Protein AF-A0A0C7NY82-F1 (afdb_monomer_lite)

Radius of gyration: 12.97 Å; chains: 1; bounding box: 32×24×36 Å

Structure (mmCIF, N/CA/C/O backbone):
data_AF-A0A0C7NY82-F1
#
_entry.id   AF-A0A0C7NY82-F1
#
loop_
_atom_site.group_PDB
_atom_site.id
_atom_site.type_symbol
_atom_site.label_atom_id
_atom_site.label_alt_id
_atom_site.label_comp_id
_atom_site.label_asym_id
_atom_site.label_entity_id
_atom_site.label_seq_id
_atom_site.pdbx_PDB_ins_code
_atom_site.Cartn_x
_atom_site.Cartn_y
_atom_site.Cartn_z
_atom_site.occupancy
_atom_site.B_iso_or_equiv
_atom_site.auth_seq_id
_atom_site.auth_comp_id
_atom_site.auth_asym_id
_atom_site.auth_atom_id
_atom_site.pdbx_PDB_model_num
ATOM 1 N N . MET A 1 1 ? -21.921 4.339 9.727 1.00 58.81 1 MET A N 1
ATOM 2 C CA . MET A 1 1 ? -21.165 3.070 9.662 1.00 58.81 1 MET A CA 1
ATOM 3 C C . MET A 1 1 ? -19.691 3.406 9.607 1.00 58.81 1 MET A C 1
ATOM 5 O O . MET A 1 1 ? -19.340 4.354 8.915 1.00 58.81 1 MET A O 1
ATOM 9 N N . GLN A 1 2 ? -18.862 2.683 10.353 1.00 75.88 2 GLN A N 1
ATOM 10 C CA . GLN A 1 2 ? -17.412 2.774 10.215 1.00 75.88 2 GLN A CA 1
ATOM 11 C C . GLN A 1 2 ? -17.014 1.876 9.037 1.00 75.88 2 GLN A C 1
ATOM 13 O O . GLN A 1 2 ? -17.466 0.736 8.969 1.00 75.88 2 GLN A O 1
ATOM 18 N N . VAL A 1 3 ? -16.302 2.430 8.055 1.00 84.56 3 VAL A N 1
ATOM 19 C CA . VAL A 1 3 ? -15.931 1.721 6.822 1.00 84.56 3 VAL A CA 1
ATOM 20 C C . VAL A 1 3 ? -14.462 1.323 6.942 1.00 84.56 3 VAL A C 1
ATOM 22 O O . VAL A 1 3 ? -13.640 2.226 7.127 1.00 84.56 3 VAL A O 1
ATOM 25 N N . PRO A 1 4 ? -14.124 0.023 6.854 1.00 91.19 4 PRO A N 1
ATOM 26 C CA . PRO A 1 4 ? -12.737 -0.415 6.827 1.00 91.19 4 PRO A CA 1
ATOM 27 C C . PRO A 1 4 ? -11.981 0.221 5.662 1.00 91.19 4 PRO A C 1
ATOM 29 O O . PRO A 1 4 ? -12.502 0.307 4.549 1.00 91.19 4 PRO A O 1
ATOM 32 N N . LEU A 1 5 ? -10.745 0.649 5.911 1.00 92.88 5 LEU A N 1
ATOM 33 C CA . LEU A 1 5 ? -9.885 1.308 4.937 1.00 92.88 5 LEU A CA 1
ATOM 34 C C . LEU A 1 5 ? -8.533 0.599 4.839 1.00 92.88 5 LEU A C 1
ATOM 36 O O . LEU A 1 5 ? -7.898 0.298 5.849 1.00 92.88 5 LEU A O 1
ATOM 40 N N . LEU A 1 6 ? -8.082 0.403 3.605 1.00 95.06 6 LEU A N 1
ATOM 41 C CA . LEU A 1 6 ? -6.727 -0.011 3.270 1.00 95.06 6 LEU A CA 1
ATOM 42 C C . LEU A 1 6 ? -6.043 1.117 2.498 1.00 95.06 6 LEU A C 1
ATOM 44 O O . LEU A 1 6 ? -6.615 1.646 1.544 1.00 95.06 6 LEU A O 1
ATOM 48 N N . ILE A 1 7 ? -4.820 1.465 2.890 1.00 95.25 7 ILE A N 1
ATOM 49 C CA . ILE A 1 7 ? -3.927 2.332 2.116 1.00 95.25 7 ILE A CA 1
ATOM 50 C C . ILE A 1 7 ? -2.707 1.508 1.709 1.00 95.25 7 ILE A C 1
ATOM 52 O O . ILE A 1 7 ? -2.061 0.906 2.563 1.00 95.25 7 ILE A O 1
ATOM 56 N N . ILE A 1 8 ? -2.382 1.502 0.418 1.00 96.81 8 ILE A N 1
ATOM 57 C CA . ILE A 1 8 ? -1.176 0.870 -0.130 1.00 96.81 8 ILE A CA 1
ATOM 58 C C . ILE A 1 8 ? -0.324 1.968 -0.760 1.00 96.81 8 ILE A C 1
ATOM 60 O O . ILE A 1 8 ? -0.841 2.769 -1.537 1.00 96.81 8 ILE A O 1
ATOM 64 N N . ASN A 1 9 ? 0.967 2.012 -0.441 1.00 96.81 9 ASN A N 1
ATOM 65 C CA . ASN A 1 9 ? 1.891 2.980 -1.030 1.00 96.81 9 ASN A CA 1
ATOM 66 C C . ASN A 1 9 ? 3.267 2.342 -1.269 1.00 96.81 9 ASN A C 1
ATOM 68 O O . ASN A 1 9 ? 3.712 1.494 -0.498 1.00 96.81 9 ASN A O 1
ATOM 72 N N . GLY A 1 10 ? 3.924 2.705 -2.368 1.00 97.12 10 GLY A N 1
ATOM 73 C CA . GLY A 1 10 ? 5.242 2.184 -2.713 1.00 97.12 10 GLY A CA 1
ATOM 74 C C . GLY A 1 10 ? 6.369 2.997 -2.075 1.00 97.12 10 GLY A C 1
ATOM 75 O O . GLY A 1 10 ? 6.270 4.219 -1.981 1.00 97.12 10 GLY A O 1
ATOM 76 N N . THR A 1 11 ? 7.457 2.344 -1.654 1.00 96.81 11 THR A N 1
ATOM 77 C CA . THR A 1 11 ? 8.583 3.040 -0.996 1.00 96.81 11 THR A CA 1
ATOM 78 C C . THR A 1 11 ? 9.444 3.881 -1.942 1.00 96.81 11 THR A C 1
ATOM 80 O O . THR A 1 11 ? 10.260 4.675 -1.483 1.00 96.81 11 THR A O 1
ATOM 83 N N . GLN A 1 12 ? 9.247 3.756 -3.257 1.00 96.50 12 GLN A N 1
ATOM 84 C CA . GLN A 1 12 ? 9.914 4.553 -4.293 1.00 96.50 12 GLN A CA 1
ATOM 85 C C . GLN A 1 12 ? 8.935 5.480 -5.034 1.00 96.50 12 GLN A C 1
ATOM 87 O O . GLN A 1 12 ? 9.230 5.956 -6.133 1.00 96.50 12 GLN A O 1
ATOM 92 N N . ASP A 1 13 ? 7.754 5.743 -4.465 1.00 95.94 13 ASP A N 1
ATOM 93 C CA . ASP A 1 13 ? 6.821 6.716 -5.024 1.00 95.94 13 ASP A CA 1
ATOM 94 C C . ASP A 1 13 ? 7.365 8.147 -4.865 1.00 95.94 13 ASP A C 1
ATOM 96 O O . ASP A 1 13 ? 7.346 8.736 -3.789 1.00 95.94 13 ASP A O 1
ATOM 100 N N . LEU A 1 14 ? 7.834 8.729 -5.970 1.00 93.50 14 LEU A N 1
ATOM 101 C CA . LEU A 1 14 ? 8.333 10.106 -5.999 1.00 93.50 14 LEU A CA 1
ATOM 102 C C . LEU A 1 14 ? 7.221 11.157 -6.149 1.00 93.50 14 LEU A C 1
ATOM 104 O O . LEU A 1 14 ? 7.462 12.338 -5.902 1.00 93.50 14 LEU A O 1
ATOM 108 N N . LYS A 1 15 ? 6.019 10.759 -6.584 1.00 95.19 15 LYS A N 1
ATOM 109 C CA . LYS A 1 15 ? 4.867 11.661 -6.754 1.00 95.19 15 LYS A CA 1
ATOM 110 C C . LYS A 1 15 ? 4.082 11.798 -5.450 1.00 95.19 15 LYS A C 1
ATOM 112 O O . LYS A 1 15 ? 3.528 12.858 -5.171 1.00 95.19 15 LYS A O 1
ATOM 117 N N . THR A 1 16 ? 4.010 10.737 -4.656 1.00 93.44 16 THR A N 1
ATOM 118 C CA . THR A 1 16 ? 3.384 10.710 -3.330 1.00 93.44 16 THR A CA 1
ATOM 119 C C . THR A 1 16 ? 4.284 9.930 -2.363 1.00 93.44 16 THR A C 1
ATOM 121 O O . THR A 1 16 ? 4.050 8.745 -2.129 1.00 93.44 16 THR A O 1
ATOM 124 N N . PRO A 1 17 ? 5.327 10.587 -1.814 1.00 95.31 17 PRO A N 1
ATOM 125 C CA . PRO A 1 17 ? 6.310 9.937 -0.948 1.00 95.31 17 PRO A CA 1
ATOM 126 C C . PRO A 1 17 ? 5.689 9.318 0.304 1.00 95.31 17 PRO A C 1
ATOM 128 O O . PRO A 1 17 ? 4.949 9.983 1.040 1.00 95.31 17 PRO A O 1
ATOM 131 N N . TYR A 1 18 ? 6.029 8.057 0.572 1.00 95.62 18 TYR A N 1
ATOM 132 C CA . TYR A 1 18 ? 5.461 7.295 1.686 1.00 95.62 18 TYR A CA 1
ATOM 133 C C . TYR A 1 18 ? 5.862 7.851 3.058 1.00 95.62 18 TYR A C 1
ATOM 135 O O . TYR A 1 18 ? 5.139 7.666 4.039 1.00 95.62 18 TYR A O 1
ATOM 143 N N . GLU A 1 19 ? 6.973 8.582 3.148 1.00 95.50 19 GLU A N 1
ATOM 144 C CA . GLU A 1 19 ? 7.419 9.249 4.369 1.00 95.50 19 GLU A CA 1
ATOM 145 C C . GLU A 1 19 ? 6.376 10.250 4.878 1.00 95.50 19 GLU A C 1
ATOM 147 O O . GLU A 1 19 ? 6.128 10.317 6.082 1.00 95.50 19 GLU A O 1
ATOM 152 N N . LEU A 1 20 ? 5.691 10.958 3.972 1.00 94.12 20 LEU A N 1
ATOM 153 C CA . LEU A 1 20 ? 4.632 11.906 4.335 1.00 94.12 20 LEU A CA 1
ATOM 154 C C . LEU A 1 20 ? 3.428 11.194 4.965 1.00 94.12 20 LEU A C 1
ATOM 156 O O . LEU A 1 20 ? 2.810 11.710 5.899 1.00 94.12 20 LEU A O 1
ATOM 160 N N . LEU A 1 21 ? 3.100 9.993 4.481 1.00 93.94 21 LEU A N 1
ATOM 161 C CA . LEU A 1 21 ? 2.067 9.150 5.080 1.00 93.94 21 LEU A CA 1
ATOM 162 C C . LEU A 1 21 ? 2.513 8.635 6.455 1.00 93.94 21 LEU A C 1
ATOM 164 O O . LEU A 1 21 ? 1.749 8.700 7.423 1.00 93.94 21 LEU A O 1
ATOM 168 N N . LYS A 1 22 ? 3.771 8.203 6.560 1.00 93.81 22 LYS A N 1
ATOM 169 C CA . LYS A 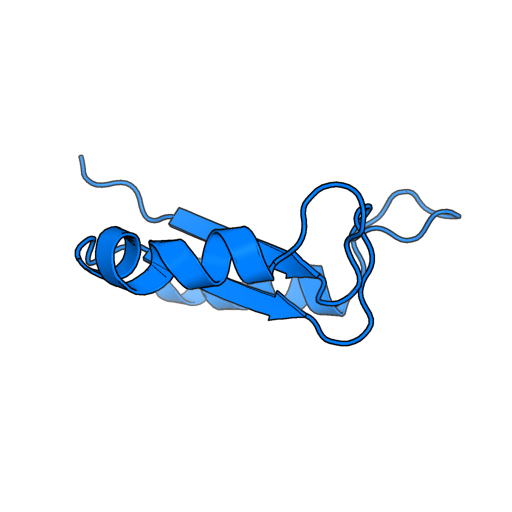1 22 ? 4.383 7.690 7.791 1.00 93.81 22 LYS A CA 1
ATOM 170 C C . LYS A 1 22 ? 4.398 8.727 8.915 1.00 93.81 22 LYS A C 1
ATOM 172 O O . LYS A 1 22 ? 4.098 8.395 10.061 1.00 93.81 22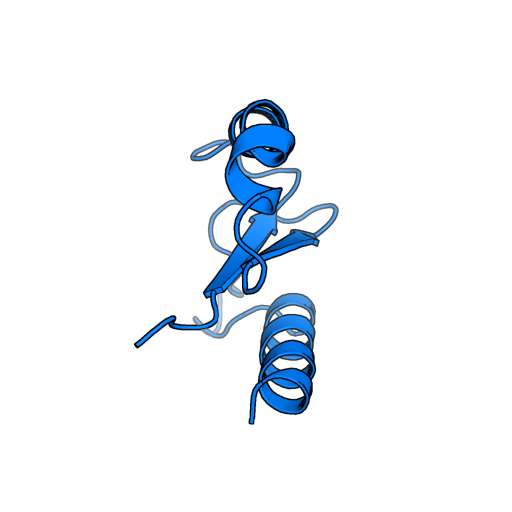 LYS A O 1
ATOM 177 N N . GLU A 1 23 ? 4.646 9.999 8.604 1.00 94.25 23 GLU A N 1
ATOM 178 C CA . GLU A 1 23 ? 4.555 11.107 9.570 1.00 94.25 23 GLU A CA 1
ATOM 179 C C . GLU A 1 23 ? 3.155 11.257 10.188 1.00 94.25 23 GLU A C 1
ATOM 181 O O . GLU A 1 23 ? 3.011 11.683 11.339 1.00 94.25 23 GLU A O 1
ATOM 186 N N . LYS A 1 24 ? 2.103 10.905 9.441 1.00 90.88 24 LYS A N 1
ATOM 187 C CA . LYS A 1 24 ? 0.703 10.987 9.890 1.00 90.88 24 LYS A CA 1
ATOM 188 C C . LYS A 1 24 ? 0.177 9.678 10.469 1.00 90.88 24 LYS A C 1
ATOM 190 O O . LYS A 1 24 ? -0.902 9.670 11.063 1.00 90.88 24 LYS A O 1
ATOM 195 N N . GLU A 1 25 ? 0.927 8.587 10.360 1.00 90.12 25 GLU A N 1
ATOM 196 C CA . GLU A 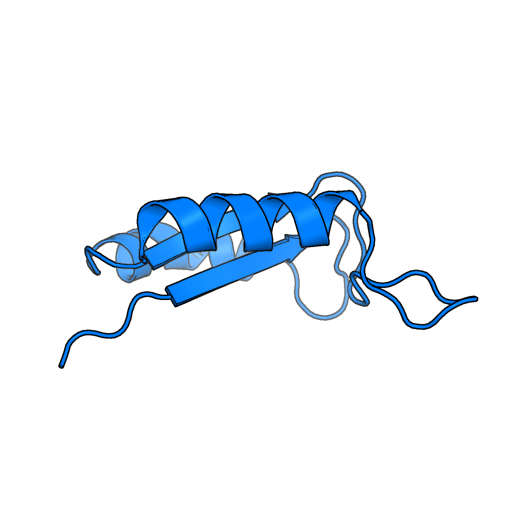1 25 ? 0.483 7.235 10.699 1.00 90.12 25 GLU A CA 1
ATOM 197 C C . GLU A 1 25 ? -0.016 7.117 12.147 1.00 90.12 25 GLU A C 1
ATOM 199 O O . GLU A 1 25 ? -1.064 6.523 12.386 1.00 90.12 25 GLU A O 1
ATOM 204 N N . ASN A 1 26 ? 0.642 7.773 13.109 1.00 83.69 26 ASN A N 1
ATOM 205 C CA . ASN A 1 26 ? 0.207 7.780 14.514 1.00 83.69 26 ASN A CA 1
ATOM 206 C C . ASN A 1 26 ? -1.158 8.456 14.731 1.00 83.69 26 ASN A C 1
ATOM 208 O O . ASN A 1 26 ? -1.902 8.068 15.629 1.00 83.69 26 ASN A O 1
ATOM 212 N N . GLN A 1 27 ? -1.495 9.466 13.925 1.00 86.69 27 GLN A N 1
ATOM 213 C CA . GLN A 1 27 ? -2.801 10.134 13.970 1.00 86.69 27 GLN A CA 1
ATOM 214 C C . GLN A 1 27 ? -3.862 9.279 13.268 1.00 86.69 27 GLN A C 1
ATOM 216 O O . GLN A 1 27 ? -5.003 9.190 13.715 1.00 86.69 27 GLN A O 1
ATOM 221 N N . LEU A 1 28 ? -3.469 8.613 12.182 1.00 84.94 28 LEU A N 1
ATOM 222 C CA . LEU A 1 28 ? -4.342 7.788 11.357 1.00 84.94 28 LEU A CA 1
ATOM 223 C C . LEU A 1 28 ? -4.711 6.456 12.034 1.00 84.94 28 LEU A C 1
ATOM 225 O O . LEU A 1 28 ? -5.883 6.082 12.022 1.00 84.94 28 LEU A O 1
ATOM 229 N N . LYS A 1 29 ? -3.758 5.785 12.693 1.00 77.94 29 LYS A N 1
ATOM 230 C CA . LYS A 1 29 ? -3.947 4.503 13.404 1.00 77.94 29 LYS A CA 1
ATOM 231 C C . LYS A 1 29 ? -4.848 4.578 14.635 1.00 77.94 29 LYS A C 1
ATOM 233 O O . LYS A 1 29 ? -5.250 3.546 15.162 1.00 77.94 29 LYS A O 1
ATOM 238 N N . GLN A 1 30 ? -5.215 5.776 15.091 1.00 76.62 30 GLN A N 1
ATOM 239 C CA . GLN A 1 30 ? -6.270 5.928 16.101 1.00 76.62 30 GLN A CA 1
ATOM 240 C C . GLN A 1 30 ? -7.633 5.441 15.574 1.00 76.62 30 GLN A C 1
ATOM 242 O O . GLN A 1 30 ? -8.535 5.141 16.359 1.00 76.62 30 GLN A O 1
ATOM 247 N N . LYS A 1 31 ? -7.785 5.319 14.248 1.00 73.69 31 LYS A N 1
ATOM 248 C CA . LYS A 1 31 ? -8.925 4.669 13.602 1.00 73.69 31 LYS A CA 1
ATOM 249 C C . LYS A 1 31 ? -8.726 3.152 13.633 1.00 73.69 31 LYS A C 1
ATOM 251 O O . LYS A 1 31 ? -7.805 2.642 13.007 1.00 73.69 31 LYS A O 1
ATOM 256 N N . LYS A 1 32 ? -9.616 2.438 14.331 1.00 73.44 32 LYS A N 1
ATOM 257 C CA . LYS A 1 32 ? -9.542 0.972 14.494 1.00 73.44 32 LYS A CA 1
ATOM 258 C C . LYS A 1 32 ? -9.603 0.184 13.181 1.00 73.44 32 LYS A C 1
ATOM 260 O O . LYS A 1 32 ? -9.071 -0.915 13.133 1.00 73.44 32 LYS A O 1
ATOM 265 N N . ASP A 1 33 ? -10.193 0.757 12.133 1.00 86.75 33 ASP A N 1
ATOM 266 C CA . ASP A 1 33 ? -10.448 0.053 10.871 1.00 86.75 33 ASP A CA 1
ATOM 267 C C . ASP A 1 33 ? -9.547 0.556 9.735 1.00 86.75 33 ASP A C 1
ATOM 269 O O . ASP A 1 33 ? -9.986 0.652 8.592 1.00 86.75 33 ASP A O 1
ATOM 273 N N . LEU A 1 34 ? -8.306 0.943 10.047 1.00 91.81 34 LEU A N 1
ATOM 274 C CA . LEU A 1 34 ? -7.319 1.375 9.059 1.00 91.81 34 LEU A CA 1
ATOM 275 C C . LEU A 1 34 ? -6.109 0.437 9.039 1.00 91.81 34 LEU A C 1
ATOM 277 O O . LEU A 1 34 ? -5.417 0.287 10.045 1.00 91.81 34 LEU A O 1
ATOM 281 N N . GLU A 1 35 ? -5.805 -0.100 7.862 1.00 93.50 35 GLU A N 1
ATOM 282 C CA . GLU A 1 35 ? -4.557 -0.805 7.566 1.00 93.50 35 GLU A CA 1
ATOM 283 C C . GLU A 1 35 ? -3.741 0.013 6.552 1.00 93.50 35 GLU A C 1
ATOM 285 O O . GLU A 1 35 ? -4.279 0.509 5.562 1.0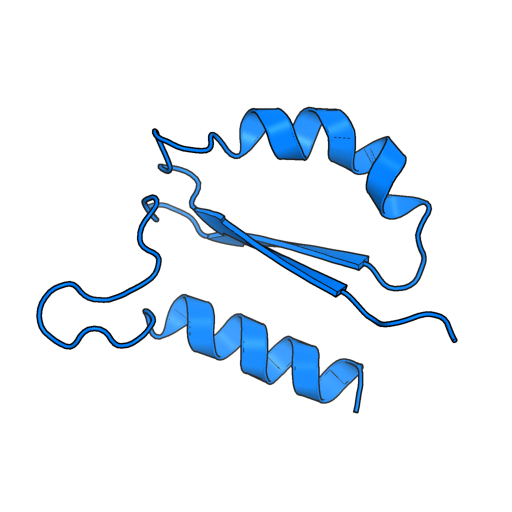0 93.50 35 GLU A O 1
ATOM 290 N N . ILE A 1 36 ? -2.444 0.194 6.814 1.00 95.06 36 ILE A N 1
ATOM 291 C CA . ILE A 1 36 ? -1.508 0.867 5.905 1.00 95.06 36 ILE A CA 1
ATOM 292 C C . ILE A 1 36 ? -0.403 -0.126 5.564 1.00 95.06 36 ILE A C 1
ATOM 294 O O . ILE A 1 36 ? 0.211 -0.691 6.471 1.00 95.06 36 ILE A O 1
ATOM 298 N N . VAL A 1 37 ? -0.153 -0.324 4.273 1.00 95.81 37 VAL A N 1
ATOM 299 C CA . VAL A 1 37 ? 0.877 -1.226 3.759 1.00 95.81 37 VAL A CA 1
ATOM 300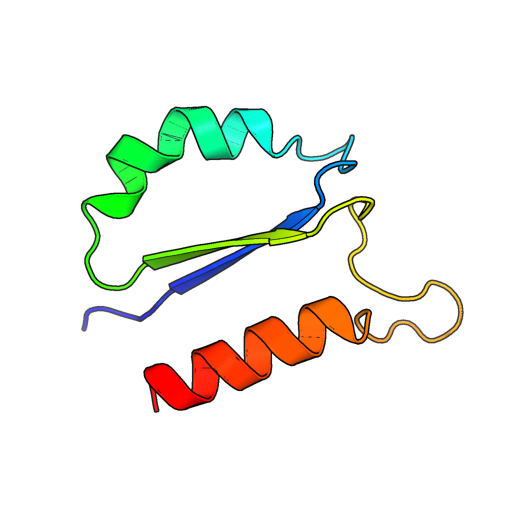 C C . VAL A 1 37 ? 1.841 -0.455 2.867 1.00 95.81 37 VAL A C 1
ATOM 302 O O . VAL A 1 37 ? 1.427 0.262 1.955 1.00 95.81 37 VAL A O 1
ATOM 305 N N . TYR A 1 38 ? 3.134 -0.648 3.116 1.00 96.62 38 TYR A N 1
ATOM 306 C CA . TYR A 1 38 ? 4.208 -0.116 2.289 1.00 96.62 38 TYR A CA 1
ATOM 307 C C . TYR A 1 38 ? 4.831 -1.250 1.474 1.00 96.62 38 TYR A C 1
ATOM 309 O O . TYR A 1 38 ? 5.218 -2.271 2.045 1.00 96.62 38 TYR A O 1
ATOM 317 N N . ILE A 1 39 ? 4.908 -1.092 0.152 1.00 96.44 39 ILE A N 1
ATOM 318 C CA . ILE A 1 39 ? 5.499 -2.095 -0.745 1.00 96.44 39 ILE A CA 1
ATOM 319 C C . ILE A 1 39 ? 6.900 -1.642 -1.142 1.00 96.44 39 ILE A C 1
ATOM 321 O O . ILE A 1 39 ? 7.077 -0.583 -1.749 1.00 96.44 39 ILE A O 1
ATOM 325 N N . GLU A 1 40 ? 7.896 -2.456 -0.799 1.00 95.38 40 GLU A N 1
ATOM 326 C CA . GLU A 1 40 ? 9.296 -2.158 -1.088 1.00 95.38 40 GLU A CA 1
ATOM 327 C C . GLU A 1 40 ? 9.595 -2.139 -2.590 1.00 95.38 40 GLU A C 1
ATOM 329 O O . GLU A 1 40 ? 9.091 -2.972 -3.344 1.00 95.38 40 GLU A O 1
ATOM 334 N N . ASN A 1 41 ? 10.460 -1.212 -3.013 1.00 94.19 41 ASN A N 1
ATOM 335 C CA . ASN A 1 41 ? 10.893 -1.030 -4.407 1.00 94.19 41 ASN A CA 1
ATOM 336 C C . ASN A 1 41 ? 9.756 -0.743 -5.403 1.00 94.19 41 ASN A C 1
ATOM 338 O O . ASN A 1 41 ? 9.892 -0.997 -6.598 1.00 94.19 41 ASN A O 1
ATOM 342 N N . MET A 1 42 ? 8.634 -0.217 -4.914 1.00 94.81 42 MET A N 1
ATOM 343 C CA . MET A 1 42 ? 7.462 0.081 -5.727 1.00 94.81 42 MET A CA 1
ATOM 344 C C . MET A 1 42 ? 7.325 1.587 -5.959 1.00 94.81 42 MET A C 1
ATOM 346 O O . MET A 1 42 ? 7.431 2.376 -5.020 1.00 94.81 42 MET A O 1
ATOM 350 N N . GLY A 1 43 ? 7.080 1.976 -7.211 1.00 93.69 43 GLY A N 1
ATOM 351 C CA . GLY A 1 43 ? 6.823 3.361 -7.607 1.00 93.69 43 GLY A CA 1
ATOM 352 C C . GLY A 1 43 ? 5.349 3.762 -7.496 1.00 93.69 43 GLY A C 1
ATOM 353 O O . GLY A 1 43 ? 4.521 3.026 -6.969 1.00 93.69 43 GLY A O 1
ATOM 354 N N . HIS A 1 44 ? 5.016 4.933 -8.042 1.00 93.94 44 HIS A N 1
ATOM 355 C CA . HIS A 1 44 ? 3.677 5.528 -7.934 1.00 93.94 44 HIS A CA 1
ATOM 356 C C . HIS A 1 44 ? 2.549 4.693 -8.541 1.00 93.94 44 HIS A C 1
ATOM 358 O O . HIS A 1 44 ? 1.434 4.678 -8.036 1.00 93.94 44 HIS A O 1
ATOM 364 N N . GLU A 1 45 ? 2.824 4.050 -9.672 1.00 92.69 45 GLU A N 1
ATOM 365 C CA . GLU A 1 45 ? 1.764 3.513 -10.517 1.00 92.69 45 GLU A CA 1
ATOM 366 C C . GLU A 1 45 ? 1.122 2.257 -9.902 1.00 92.69 45 GLU A C 1
ATOM 368 O O . GLU A 1 45 ? -0.065 2.032 -10.095 1.00 92.69 45 GLU A O 1
ATOM 373 N N . LEU A 1 46 ? 1.855 1.456 -9.114 1.00 92.69 46 LEU A N 1
ATOM 374 C CA . LEU A 1 46 ? 1.381 0.192 -8.509 1.00 92.69 46 LEU A CA 1
ATOM 375 C C . LEU A 1 46 ? 0.877 -0.871 -9.517 1.00 92.69 46 LEU A C 1
ATOM 377 O O . LEU A 1 46 ? 0.473 -1.964 -9.114 1.00 92.69 46 LEU A O 1
ATOM 381 N N . TYR A 1 47 ? 0.884 -0.575 -10.816 1.00 92.62 47 TYR A N 1
ATOM 382 C CA . TYR A 1 47 ? 0.474 -1.459 -11.899 1.00 92.62 47 TYR A CA 1
ATOM 383 C C . TYR A 1 47 ? 1.616 -1.694 -12.882 1.00 92.62 47 TYR A C 1
ATOM 385 O O . TYR A 1 47 ? 2.514 -0.867 -13.053 1.00 92.62 47 TYR A O 1
ATOM 393 N N . ARG A 1 48 ? 1.532 -2.828 -13.572 1.00 88.56 48 ARG A N 1
ATOM 394 C CA . ARG A 1 48 ? 2.428 -3.192 -14.663 1.00 88.56 48 ARG A CA 1
ATOM 395 C C . ARG A 1 48 ? 2.080 -2.377 -15.903 1.00 88.56 48 ARG A C 1
ATOM 397 O O . ARG A 1 48 ? 0.953 -2.441 -16.397 1.00 88.56 48 ARG A O 1
ATOM 404 N N . SER A 1 49 ? 3.033 -1.600 -16.408 1.00 87.19 49 SER A N 1
ATOM 405 C CA . SER A 1 49 ? 2.801 -0.632 -17.492 1.00 87.19 49 SER A CA 1
ATOM 406 C C . SER A 1 49 ? 2.391 -1.258 -18.829 1.00 87.19 49 SER A C 1
ATOM 408 O O . SER A 1 49 ? 1.774 -0.587 -19.652 1.00 87.19 49 SER A O 1
ATOM 410 N N . ASP A 1 50 ? 2.704 -2.532 -19.046 1.00 89.69 50 ASP A N 1
ATOM 411 C CA . ASP A 1 50 ? 2.392 -3.297 -20.256 1.00 89.69 50 ASP A CA 1
ATOM 412 C C . ASP A 1 50 ? 0.956 -3.846 -20.285 1.00 89.69 50 ASP A C 1
ATOM 414 O O . ASP A 1 50 ? 0.369 -3.994 -21.356 1.00 89.69 50 ASP A O 1
ATOM 418 N N . THR A 1 51 ? 0.381 -4.134 -19.117 1.00 91.62 51 THR A N 1
ATOM 419 C CA . THR A 1 51 ? -0.938 -4.772 -18.976 1.00 91.62 51 THR A CA 1
ATOM 420 C C . THR A 1 51 ? -1.990 -3.855 -18.360 1.00 91.62 51 THR A C 1
ATOM 422 O O . THR A 1 51 ? -3.183 -4.122 -18.497 1.00 91.62 51 THR A O 1
ATOM 425 N N . GLY A 1 52 ? -1.578 -2.791 -17.663 1.00 90.25 52 GLY A N 1
ATOM 426 C CA . GLY A 1 52 ? -2.470 -1.936 -16.873 1.00 90.25 52 GLY A CA 1
ATOM 427 C C . GLY A 1 52 ? -3.075 -2.643 -15.654 1.00 90.25 52 GLY A C 1
ATOM 428 O O . GLY A 1 52 ? -3.978 -2.107 -15.014 1.00 90.25 52 GLY A O 1
ATOM 429 N N . VAL A 1 53 ? -2.605 -3.852 -15.336 1.00 93.31 53 VAL A N 1
ATOM 430 C CA . VAL A 1 53 ? -3.051 -4.637 -14.182 1.00 93.31 53 VAL A CA 1
ATOM 431 C C . VAL A 1 53 ? -2.139 -4.335 -13.003 1.00 93.31 53 VAL A C 1
ATOM 433 O O . VAL A 1 53 ? -0.926 -4.206 -13.177 1.00 93.31 53 VAL A O 1
ATOM 436 N N . PHE A 1 54 ? -2.712 -4.268 -11.799 1.00 95.06 54 PHE A N 1
ATOM 437 C CA . PHE A 1 54 ? -1.929 -4.157 -10.572 1.00 95.06 54 PHE A CA 1
ATOM 438 C C . PHE A 1 54 ? -0.821 -5.215 -10.502 1.00 95.06 54 PHE A C 1
ATOM 440 O O . PHE A 1 54 ? -0.964 -6.345 -10.985 1.00 95.06 54 PHE A O 1
ATOM 447 N N . GLU A 1 55 ? 0.297 -4.820 -9.904 1.00 94.94 55 GLU A N 1
ATOM 448 C CA . GLU A 1 55 ? 1.381 -5.735 -9.568 1.00 94.94 55 GLU A CA 1
ATOM 449 C C . GLU A 1 55 ? 0.862 -6.820 -8.620 1.00 94.94 55 GLU A C 1
ATOM 451 O O . GLU A 1 55 ? 0.027 -6.554 -7.750 1.00 94.94 55 GLU A O 1
ATOM 456 N N . ASP A 1 56 ? 1.354 -8.049 -8.771 1.00 94.44 56 ASP A N 1
ATOM 457 C CA . ASP A 1 56 ? 0.829 -9.195 -8.016 1.00 94.44 56 ASP A CA 1
ATOM 458 C C . ASP A 1 56 ? 0.960 -8.965 -6.495 1.00 94.44 56 ASP A C 1
ATOM 460 O O . ASP A 1 56 ? 0.051 -9.280 -5.727 1.00 94.44 56 ASP A O 1
ATOM 464 N N . SER A 1 57 ? 2.027 -8.279 -6.066 1.00 94.69 57 SER A N 1
ATOM 465 C CA . SER A 1 57 ? 2.233 -7.874 -4.671 1.00 94.69 57 SER A CA 1
ATOM 466 C C . SER A 1 57 ? 1.134 -6.951 -4.134 1.00 94.69 57 SER A C 1
ATOM 468 O O . SER A 1 57 ? 0.780 -7.058 -2.963 1.00 94.69 57 SER A O 1
ATOM 470 N N . VAL A 1 58 ? 0.566 -6.073 -4.967 1.00 96.50 58 VAL A N 1
ATOM 471 C CA . VAL A 1 58 ? -0.550 -5.178 -4.616 1.00 96.50 58 VAL A CA 1
ATOM 472 C C . VAL A 1 58 ? -1.848 -5.976 -4.520 1.00 96.50 58 VAL A C 1
ATOM 474 O O . VAL A 1 58 ? -2.603 -5.811 -3.559 1.00 96.50 58 VAL A O 1
ATOM 477 N N . ILE A 1 59 ? -2.088 -6.872 -5.482 1.00 96.25 59 ILE A N 1
ATOM 478 C CA . ILE A 1 59 ? -3.263 -7.755 -5.501 1.00 96.25 59 ILE A CA 1
ATOM 479 C C . ILE A 1 59 ? -3.301 -8.609 -4.232 1.00 96.25 59 ILE A C 1
ATOM 481 O O . ILE A 1 59 ? -4.343 -8.681 -3.575 1.00 96.25 59 ILE A O 1
ATOM 485 N N . ASP A 1 60 ? -2.168 -9.190 -3.844 1.00 96.44 60 ASP A N 1
ATOM 486 C CA . ASP A 1 60 ? -2.059 -10.005 -2.636 1.00 96.44 60 ASP A CA 1
ATOM 487 C C . ASP A 1 60 ? -2.454 -9.224 -1.376 1.00 96.44 60 ASP A C 1
ATOM 489 O O . ASP A 1 60 ? -3.181 -9.754 -0.531 1.00 96.44 60 ASP A O 1
ATOM 493 N N . GLN A 1 61 ? -2.048 -7.953 -1.249 1.00 97.00 61 GLN A N 1
ATOM 494 C CA . GLN A 1 61 ? -2.460 -7.118 -0.113 1.00 97.00 61 GLN A CA 1
ATOM 495 C C . GLN A 1 61 ? -3.968 -6.869 -0.104 1.00 97.00 61 GLN A C 1
ATOM 497 O O . GLN A 1 61 ? -4.604 -7.009 0.941 1.00 97.00 61 GLN A O 1
ATOM 502 N N . ILE A 1 62 ? -4.555 -6.550 -1.261 1.00 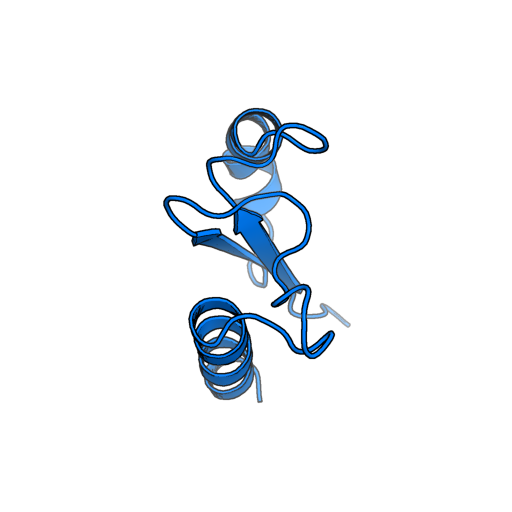96.56 62 ILE A N 1
ATOM 503 C CA . ILE A 1 62 ? -5.999 -6.305 -1.384 1.00 96.56 62 ILE A CA 1
ATOM 504 C C . ILE A 1 62 ? -6.782 -7.565 -1.005 1.00 96.56 62 ILE A C 1
ATOM 506 O O . ILE A 1 62 ? -7.694 -7.502 -0.182 1.00 96.56 62 ILE A O 1
ATOM 510 N N . VAL A 1 63 ? -6.415 -8.724 -1.559 1.00 97.25 63 VAL A N 1
ATOM 511 C CA . VAL A 1 63 ? -7.096 -9.998 -1.286 1.00 97.25 63 VAL A CA 1
ATOM 512 C C . VAL A 1 63 ? -6.958 -10.390 0.184 1.00 97.25 63 VAL A C 1
ATOM 514 O O . VAL A 1 63 ? -7.937 -10.811 0.804 1.00 97.25 63 VAL A O 1
ATOM 517 N N . ASN A 1 64 ? -5.765 -10.248 0.763 1.00 96.12 64 ASN A N 1
ATOM 518 C CA . ASN A 1 64 ? -5.541 -10.568 2.170 1.00 96.12 64 ASN A CA 1
ATOM 519 C C . ASN A 1 64 ? -6.305 -9.630 3.103 1.00 96.12 64 ASN A C 1
ATOM 521 O O . ASN A 1 64 ? -6.831 -10.090 4.113 1.00 96.12 64 ASN A O 1
ATOM 525 N N . TRP A 1 65 ? -6.410 -8.347 2.767 1.00 96.50 65 TRP A N 1
ATOM 526 C CA . TRP A 1 65 ? -7.214 -7.398 3.525 1.00 96.50 65 TRP A CA 1
ATOM 527 C C . TRP A 1 65 ? -8.712 -7.701 3.421 1.00 96.50 65 TRP A C 1
ATOM 529 O O . TRP A 1 65 ? -9.384 -7.765 4.448 1.00 96.50 65 TRP A O 1
ATOM 539 N N . LEU A 1 66 ? -9.226 -7.994 2.220 1.00 95.44 66 LEU A N 1
ATOM 540 C CA . LEU A 1 66 ? -10.631 -8.370 2.017 1.00 95.44 66 LEU A CA 1
ATOM 541 C C . LEU A 1 66 ? -11.030 -9.581 2.868 1.00 95.44 66 LEU A C 1
ATOM 543 O O . LEU A 1 66 ? -12.085 -9.557 3.488 1.00 95.44 66 LEU A O 1
ATOM 547 N N . LYS A 1 67 ? -10.163 -10.596 2.980 1.00 95.25 67 LYS A N 1
ATOM 548 C CA . LYS A 1 67 ? -10.386 -11.766 3.852 1.00 95.25 67 LYS A CA 1
ATOM 549 C C . LYS A 1 67 ? -10.470 -11.436 5.350 1.00 95.25 67 LYS A C 1
ATOM 551 O O . LYS A 1 67 ? -10.936 -12.274 6.112 1.00 95.25 67 LYS A O 1
ATOM 556 N N . LYS A 1 68 ? -9.952 -10.284 5.794 1.00 90.75 68 LYS A N 1
ATOM 557 C CA . LYS A 1 68 ? -10.009 -9.848 7.203 1.00 90.75 68 LYS A CA 1
ATOM 558 C C . LYS A 1 68 ? -11.277 -9.056 7.516 1.00 90.75 68 LYS A C 1
ATOM 560 O O . LYS A 1 68 ? -11.681 -9.016 8.675 1.00 90.75 68 LYS A O 1
ATOM 565 N N . VAL A 1 69 ? -11.837 -8.364 6.521 1.00 91.19 69 VAL A N 1
ATOM 566 C CA . VAL A 1 69 ? -12.923 -7.384 6.709 1.00 91.19 69 VAL A CA 1
ATOM 567 C C . VAL A 1 69 ? -14.280 -7.847 6.170 1.00 91.19 69 VAL A C 1
ATOM 569 O O . VAL A 1 69 ? -15.285 -7.209 6.482 1.00 91.19 69 VAL A O 1
ATOM 572 N N . LEU A 1 70 ? -14.309 -8.924 5.376 1.00 86.00 70 LEU A N 1
ATOM 573 C CA . LEU A 1 70 ? -15.510 -9.632 4.912 1.00 86.00 70 LEU A CA 1
ATOM 574 C C . LEU A 1 70 ? -15.690 -10.941 5.686 1.00 86.00 70 LEU A C 1
ATOM 576 O O . LEU A 1 70 ? -16.854 -11.246 6.027 1.00 86.00 70 LEU A O 1
#

Foldseek 3Di:
DQDADEAEEECAAPPDHCVVVVVCVVVVVVRVRYDYYYHYPDYDQQPDPVPSHGDVVVVVVVVVSVVVVD

Secondary structure (DSSP, 8-state):
-PPPEEEEEETT-SSS-HHHHHHHHHHHTTSTTEEEEEETT--TT-B-TTT-PBPHHHHHHHHHHHHHH-

InterPro domains:
  IPR029058 Alpha/Beta hydrolase fold [G3DSA:3.40.50.1820] (1-69)
  IPR029058 Alpha/Beta hydrolase fold [SSF53474] (2-70)

pLDDT: mean 91.62, std 6.89, range [58.81, 97.25]

Organism: Defluviitoga tunisiensis (NCBI:txid1006576)

Sequence (70 aa):
MQVPLLIINGTQDLKTPYELLKEKENQLKQKKDLEIVYIENMGHELYRSDTGVFEDSVIDQIVNWLKKVL